Protein AF-A0A8H8XRR9-F1 (afdb_monomer)

Solvent-accessible surface area (backbone atoms only — not comparable to full-atom values): 5570 Å² total; per-residue (Å²): 133,87,80,71,85,40,36,67,42,47,53,52,31,44,77,76,36,52,69,62,31,40,56,49,48,56,50,47,60,60,61,25,52,44,77,43,71,73,51,88,72,63,98,86,57,68,86,82,62,48,96,86,45,91,88,51,78,76,80,37,77,44,79,43,79,39,55,74,72,39,41,61,52,71,31,91,47,67,66,57,46,52,52,54,43,55,63,61,74,110

Sequence (90 aa):
MQIVQTAHDLEALRAANPVAYREQLERLLGASVVRSNVAEYPDDYDHSLQPGDAGYIAPQWQDHDDLAVIQRFGFADRDALEVALAEAEA

Structure (mmCIF, N/CA/C/O backbone):
data_AF-A0A8H8XRR9-F1
#
_entry.id   AF-A0A8H8XRR9-F1
#
loop_
_atom_site.group_PDB
_atom_site.id
_atom_site.type_symbol
_atom_site.label_atom_id
_atom_site.label_alt_id
_atom_site.label_comp_id
_atom_site.label_asym_id
_atom_site.label_entity_id
_atom_site.label_seq_id
_atom_site.pdbx_PDB_ins_code
_atom_site.Cartn_x
_atom_site.Cartn_y
_atom_site.Cartn_z
_atom_site.occupancy
_atom_site.B_iso_or_equiv
_atom_site.auth_seq_id
_atom_site.auth_comp_id
_atom_site.auth_asym_id
_atom_site.auth_atom_id
_atom_site.pdbx_PDB_model_num
ATOM 1 N N . MET A 1 1 ? -0.190 2.982 23.700 1.00 55.84 1 MET A N 1
ATOM 2 C CA . MET A 1 1 ? -0.149 2.632 22.267 1.00 55.84 1 MET A CA 1
ATOM 3 C C . MET A 1 1 ? -0.592 1.186 22.153 1.00 55.84 1 MET A C 1
ATOM 5 O O . MET A 1 1 ? 0.111 0.325 22.665 1.00 55.84 1 MET A O 1
ATOM 9 N N . GLN A 1 2 ? -1.792 0.935 21.629 1.00 71.44 2 GLN A N 1
ATOM 10 C CA . GLN A 1 2 ? -2.267 -0.428 21.386 1.00 71.44 2 GLN A CA 1
ATOM 11 C C . GLN A 1 2 ? -1.557 -0.958 20.139 1.00 71.44 2 GLN A C 1
ATOM 13 O O . GLN A 1 2 ? -1.469 -0.255 19.135 1.00 71.44 2 GLN A O 1
ATOM 18 N N . ILE A 1 3 ? -0.989 -2.156 20.230 1.00 81.69 3 ILE A N 1
ATOM 19 C CA . ILE A 1 3 ? -0.362 -2.830 19.095 1.00 81.69 3 ILE A CA 1
ATOM 20 C C . ILE A 1 3 ? -1.481 -3.538 18.322 1.00 81.69 3 ILE A C 1
ATOM 22 O O . ILE A 1 3 ? -2.235 -4.298 18.918 1.00 81.69 3 ILE A O 1
ATOM 26 N N . VAL A 1 4 ? -1.596 -3.269 17.019 1.00 87.50 4 VAL A N 1
ATOM 27 C CA . VAL A 1 4 ? -2.581 -3.901 16.127 1.00 87.50 4 VAL A CA 1
ATOM 28 C C . VAL A 1 4 ? -1.834 -4.840 15.190 1.00 87.50 4 VAL A C 1
ATOM 30 O O . VAL A 1 4 ? -1.136 -4.383 14.283 1.00 87.50 4 VAL A O 1
ATOM 33 N N . GLN A 1 5 ? -1.920 -6.146 15.441 1.00 87.94 5 GLN A N 1
ATOM 34 C CA . GLN A 1 5 ? -1.184 -7.164 14.679 1.00 87.94 5 GLN A CA 1
ATOM 35 C C . GLN A 1 5 ? -2.097 -8.172 13.987 1.00 87.94 5 GLN A C 1
ATOM 37 O O . GLN A 1 5 ? -1.678 -8.798 13.013 1.00 87.94 5 GLN A O 1
ATOM 42 N N . THR A 1 6 ? -3.329 -8.315 14.466 1.00 90.69 6 THR A N 1
ATOM 43 C CA . THR A 1 6 ? -4.291 -9.307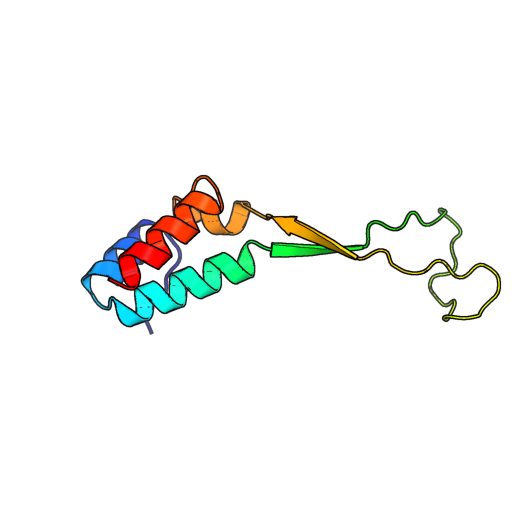 13.989 1.00 90.69 6 THR A CA 1
ATOM 44 C C . THR A 1 6 ? -5.630 -8.669 13.628 1.00 90.69 6 THR A C 1
ATOM 46 O O . THR A 1 6 ? -5.941 -7.555 14.054 1.00 90.69 6 THR A O 1
ATOM 49 N N . ALA A 1 7 ? -6.461 -9.404 12.885 1.00 91.88 7 ALA A N 1
ATOM 50 C CA . ALA A 1 7 ? -7.859 -9.037 12.651 1.00 91.88 7 ALA A CA 1
ATOM 51 C C . ALA A 1 7 ? -8.640 -8.821 13.963 1.00 91.88 7 ALA A C 1
ATOM 53 O O . ALA A 1 7 ? -9.458 -7.913 14.058 1.00 91.88 7 ALA A O 1
ATOM 54 N N . HIS A 1 8 ? -8.351 -9.614 15.003 1.00 91.38 8 HIS A N 1
ATOM 55 C CA . HIS A 1 8 ? -8.999 -9.462 16.305 1.00 91.38 8 HIS A CA 1
ATOM 56 C C . HIS A 1 8 ? -8.627 -8.138 16.986 1.00 91.38 8 HIS A C 1
ATOM 58 O O . HIS A 1 8 ? -9.501 -7.461 17.523 1.00 91.38 8 HIS A O 1
ATOM 64 N N . ASP A 1 9 ? -7.355 -7.734 16.920 1.00 92.06 9 ASP A N 1
ATOM 65 C CA . ASP A 1 9 ? -6.917 -6.443 17.466 1.00 92.06 9 ASP A CA 1
ATOM 66 C C . ASP A 1 9 ? -7.573 -5.274 16.731 1.00 92.06 9 ASP A C 1
ATOM 68 O O . ASP A 1 9 ? -7.904 -4.262 17.348 1.00 92.06 9 ASP A O 1
ATOM 72 N N . LEU A 1 10 ? -7.748 -5.418 15.415 1.00 92.06 10 LEU A N 1
ATOM 73 C CA . LEU A 1 10 ? -8.379 -4.410 14.575 1.00 92.06 10 LEU A CA 1
ATOM 74 C C . LEU A 1 10 ? -9.866 -4.241 14.931 1.00 92.06 10 LEU A C 1
ATOM 76 O O . LEU A 1 10 ? -10.332 -3.112 15.075 1.00 92.06 10 LEU A O 1
ATOM 80 N N . GLU A 1 11 ? -10.584 -5.340 15.163 1.00 91.81 11 GLU A N 1
ATOM 81 C CA . GLU A 1 11 ? -11.981 -5.300 15.615 1.00 91.81 11 GLU A CA 1
ATOM 82 C C . GLU A 1 11 ? -12.107 -4.734 17.040 1.00 91.81 11 GLU A C 1
ATOM 84 O O . GLU A 1 11 ? -12.961 -3.892 17.319 1.00 91.81 11 GLU A O 1
ATOM 89 N N . ALA A 1 12 ? -11.204 -5.119 17.948 1.00 93.00 12 ALA A N 1
ATOM 90 C CA . ALA A 1 12 ? -11.158 -4.538 19.289 1.00 93.00 12 ALA A CA 1
ATOM 91 C C . ALA A 1 12 ? -10.894 -3.021 19.242 1.00 93.00 12 ALA A C 1
ATOM 93 O O . ALA A 1 12 ? -11.472 -2.262 20.025 1.00 93.00 12 ALA A O 1
ATOM 94 N N . LEU A 1 13 ? -10.048 -2.570 18.307 1.00 92.94 13 LEU A N 1
ATOM 95 C CA . LEU A 1 13 ? -9.778 -1.152 18.087 1.00 92.94 13 LEU A CA 1
ATOM 96 C C . LEU A 1 13 ? -11.014 -0.405 17.573 1.00 92.94 13 LEU A C 1
ATOM 98 O O . LEU A 1 13 ? -11.261 0.702 18.049 1.00 92.94 13 LEU A O 1
ATOM 102 N N . ARG A 1 14 ? -11.815 -1.009 16.682 1.00 92.62 14 ARG A N 1
ATOM 103 C CA . ARG A 1 14 ? -13.078 -0.426 16.186 1.00 92.62 14 ARG A CA 1
ATOM 104 C C . ARG A 1 14 ? -14.000 -0.022 17.336 1.00 92.62 14 ARG A C 1
ATOM 106 O O . ARG A 1 14 ? -14.511 1.094 17.345 1.00 92.62 14 ARG A O 1
ATOM 113 N N . ALA A 1 15 ? -14.172 -0.902 18.322 1.00 90.06 15 ALA A N 1
ATOM 114 C CA . ALA A 1 15 ? -15.029 -0.643 19.479 1.00 90.06 15 ALA A CA 1
ATOM 115 C C . ALA A 1 15 ? -14.400 0.328 20.495 1.00 90.06 15 ALA A C 1
ATOM 117 O O . ALA A 1 15 ? -15.101 1.154 21.079 1.00 90.06 15 ALA A O 1
ATOM 118 N N . ALA A 1 16 ? -13.089 0.223 20.733 1.00 92.50 16 ALA A N 1
ATOM 119 C CA . ALA A 1 16 ? -12.408 0.998 21.769 1.00 92.50 16 ALA A CA 1
ATOM 120 C C . ALA A 1 16 ? -12.076 2.436 21.340 1.00 92.50 16 ALA A C 1
ATOM 122 O O . ALA A 1 16 ? -12.106 3.351 22.166 1.00 92.50 16 ALA A O 1
ATOM 123 N N . ASN A 1 17 ? -11.709 2.635 20.071 1.00 93.38 17 ASN A N 1
ATOM 124 C CA . ASN A 1 17 ? -11.304 3.927 19.528 1.00 93.38 17 ASN A CA 1
ATOM 125 C C . ASN A 1 17 ? -11.552 3.992 18.004 1.00 93.38 17 ASN A C 1
ATOM 127 O O . ASN A 1 17 ? -10.641 3.711 17.219 1.00 93.38 17 ASN A O 1
ATOM 131 N N . PRO A 1 18 ? -12.755 4.423 17.580 1.00 91.75 18 PRO A N 1
ATOM 132 C CA . PRO A 1 18 ? -13.125 4.519 16.166 1.00 91.75 18 PRO A CA 1
ATOM 133 C C . PRO A 1 18 ? -12.201 5.417 15.328 1.00 91.75 18 PRO A C 1
ATOM 135 O O . PRO A 1 18 ? -11.939 5.120 14.166 1.00 91.75 18 PRO A O 1
ATOM 138 N N . VAL A 1 19 ? -11.652 6.486 15.921 1.00 93.00 19 VAL A N 1
ATOM 139 C CA . VAL A 1 19 ? -10.719 7.392 15.227 1.00 93.00 19 VAL A CA 1
ATOM 140 C C . VAL A 1 19 ? -9.415 6.665 14.899 1.00 93.00 19 VAL A C 1
ATOM 142 O O . VAL A 1 19 ? -8.967 6.678 13.757 1.00 93.00 19 VAL A O 1
ATOM 145 N N . ALA A 1 20 ? -8.831 5.971 15.878 1.00 92.00 20 ALA A N 1
ATOM 146 C CA . ALA A 1 20 ? -7.614 5.193 15.653 1.00 92.00 20 ALA A CA 1
ATOM 147 C C . ALA A 1 20 ? -7.853 3.985 14.730 1.00 92.00 20 ALA A C 1
ATOM 149 O O . ALA A 1 20 ? -6.953 3.599 13.986 1.00 92.00 20 ALA A O 1
ATOM 150 N N . TYR A 1 21 ? -9.051 3.392 14.760 1.00 94.19 21 TYR A N 1
ATOM 151 C CA . TYR A 1 21 ? -9.451 2.352 13.811 1.00 94.19 21 TYR A CA 1
ATOM 152 C C . TYR A 1 21 ? -9.419 2.873 12.373 1.00 94.19 21 TYR A C 1
ATOM 154 O O . TYR A 1 21 ? -8.754 2.274 11.531 1.00 94.19 21 TYR A O 1
ATOM 162 N N . ARG A 1 22 ? -10.036 4.031 12.113 1.00 94.12 22 ARG A N 1
ATOM 163 C CA . ARG A 1 22 ? -9.990 4.690 10.803 1.00 94.12 22 ARG A CA 1
ATOM 164 C C . ARG A 1 22 ? -8.554 4.957 10.345 1.00 94.12 22 ARG A C 1
ATOM 166 O O . ARG A 1 22 ? -8.186 4.548 9.248 1.00 94.12 22 ARG A O 1
ATOM 173 N N . GLU A 1 23 ? -7.729 5.583 11.186 1.00 93.25 23 GLU A N 1
ATOM 174 C CA . GLU A 1 23 ? -6.315 5.845 10.859 1.00 93.25 23 GLU A CA 1
ATOM 175 C C . GLU A 1 23 ? -5.561 4.553 10.506 1.00 93.25 23 GLU A C 1
ATOM 177 O O . GLU A 1 23 ? -4.677 4.537 9.645 1.00 93.25 23 GLU A O 1
ATOM 182 N N . GLN A 1 24 ? -5.901 3.447 11.170 1.00 93.06 24 GLN A N 1
ATOM 183 C CA . GLN A 1 24 ? -5.311 2.150 10.883 1.00 93.06 24 GLN A CA 1
ATOM 184 C C . GLN A 1 24 ? -5.767 1.598 9.523 1.00 93.06 24 GLN A C 1
ATOM 186 O O . GLN A 1 24 ? -4.930 1.052 8.804 1.00 93.06 24 GLN A O 1
ATOM 191 N N . LEU A 1 25 ? -7.037 1.764 9.140 1.00 94.19 25 LEU A N 1
ATOM 192 C CA . LEU A 1 25 ? -7.528 1.386 7.808 1.00 94.19 25 LEU A CA 1
ATOM 193 C C . LEU A 1 25 ? -6.841 2.198 6.698 1.00 94.19 25 LEU A C 1
ATOM 195 O O . LEU A 1 25 ? -6.385 1.618 5.715 1.00 94.19 25 LEU A O 1
ATOM 199 N N . GLU A 1 26 ? -6.671 3.510 6.888 1.00 93.56 26 GLU A N 1
ATOM 200 C CA . GLU A 1 26 ? -5.947 4.382 5.945 1.00 93.56 26 GLU A CA 1
ATOM 201 C C . GLU A 1 26 ? -4.490 3.924 5.754 1.00 93.56 26 GLU A C 1
ATOM 203 O O . GLU A 1 26 ? -3.980 3.869 4.632 1.00 93.56 26 GLU A O 1
ATOM 208 N N . ARG A 1 27 ? -3.817 3.520 6.841 1.00 91.50 27 ARG A N 1
ATOM 209 C CA . ARG A 1 27 ? -2.459 2.952 6.767 1.00 91.50 27 ARG A CA 1
ATOM 210 C C . ARG A 1 27 ? -2.418 1.624 6.024 1.00 91.50 27 ARG A C 1
ATOM 212 O O . ARG A 1 27 ? -1.467 1.390 5.281 1.00 91.50 27 ARG A O 1
ATOM 219 N N . LEU A 1 28 ? -3.404 0.754 6.234 1.00 91.69 28 LEU A N 1
ATOM 220 C CA . LEU A 1 28 ? -3.488 -0.519 5.518 1.00 91.69 28 LEU A CA 1
ATOM 221 C C . LEU A 1 28 ? -3.698 -0.304 4.020 1.00 91.69 28 LEU A C 1
ATOM 223 O O . LEU A 1 28 ? -3.055 -0.991 3.233 1.00 91.69 28 LEU A O 1
ATOM 227 N N . LEU A 1 29 ? -4.510 0.684 3.641 1.00 90.81 29 LEU A N 1
ATOM 228 C CA . LEU A 1 29 ? -4.770 1.017 2.242 1.00 90.81 29 LEU A CA 1
ATOM 229 C C . LEU A 1 29 ? -3.522 1.585 1.554 1.00 90.81 29 LEU A C 1
ATOM 231 O O . LEU A 1 29 ? -3.224 1.250 0.414 1.00 90.81 29 LEU A O 1
ATOM 235 N N . GLY A 1 30 ? -2.743 2.411 2.257 1.00 88.94 30 GLY A N 1
ATOM 236 C CA . GLY A 1 30 ? -1.452 2.876 1.744 1.00 88.94 30 GLY A CA 1
ATOM 237 C C . GLY A 1 30 ? -0.418 1.751 1.625 1.00 88.94 30 GLY A C 1
ATOM 238 O O . GLY A 1 30 ? 0.370 1.731 0.684 1.00 88.94 30 GLY A O 1
ATOM 239 N N . ALA A 1 31 ? -0.425 0.804 2.565 1.00 86.94 31 ALA A N 1
ATOM 240 C CA . ALA A 1 31 ? 0.499 -0.328 2.575 1.00 86.94 31 ALA A CA 1
ATOM 241 C C . ALA A 1 31 ? 0.119 -1.444 1.590 1.00 86.94 31 ALA A C 1
ATOM 243 O O . ALA A 1 31 ? 0.952 -2.308 1.326 1.00 86.94 31 ALA A O 1
ATOM 244 N N . SER A 1 32 ? -1.105 -1.438 1.056 1.00 87.25 32 SER A N 1
ATOM 245 C CA . SER A 1 32 ? -1.539 -2.402 0.047 1.00 87.25 32 SER A CA 1
ATOM 246 C C . SER A 1 32 ? -1.063 -2.049 -1.358 1.00 87.25 32 SER A C 1
ATOM 248 O O . SER A 1 32 ? -1.406 -2.770 -2.280 1.00 87.25 32 SER A O 1
ATOM 250 N N . VAL A 1 33 ? -0.308 -0.963 -1.554 1.00 88.81 33 VAL A N 1
ATOM 251 C CA . VAL A 1 33 ? 0.238 -0.576 -2.861 1.00 88.81 33 VAL A CA 1
ATOM 252 C C . VAL A 1 33 ? 1.756 -0.692 -2.837 1.00 88.81 33 VAL A C 1
ATOM 254 O O . VAL A 1 33 ? 2.435 -0.020 -2.059 1.00 88.81 33 VAL A O 1
ATOM 257 N N . VAL A 1 34 ? 2.296 -1.518 -3.729 1.00 88.00 34 VAL A N 1
ATOM 258 C CA . VAL A 1 34 ? 3.736 -1.676 -3.937 1.00 88.00 34 VAL A CA 1
ATOM 259 C C . VAL A 1 34 ? 4.103 -1.138 -5.310 1.00 88.00 34 VAL A C 1
ATOM 261 O O . VAL A 1 34 ? 3.469 -1.454 -6.313 1.00 88.00 34 VAL A O 1
ATOM 264 N N . ARG A 1 35 ? 5.164 -0.332 -5.353 1.00 91.00 35 ARG A N 1
ATOM 265 C CA . ARG A 1 35 ? 5.718 0.224 -6.585 1.00 91.00 35 ARG A CA 1
ATOM 266 C C . ARG A 1 35 ? 6.965 -0.551 -6.990 1.00 91.00 35 ARG A C 1
ATOM 268 O O . ARG A 1 35 ? 7.955 -0.549 -6.257 1.00 91.00 35 ARG A O 1
ATOM 275 N N . SER A 1 36 ? 6.936 -1.175 -8.162 1.00 91.62 36 SER A N 1
ATOM 276 C CA . SER A 1 36 ? 8.056 -1.946 -8.712 1.00 91.62 36 SER A CA 1
ATOM 277 C C . SER A 1 36 ? 8.537 -1.385 -10.043 1.00 91.62 36 SER A C 1
ATOM 279 O O . SER A 1 36 ? 7.771 -0.804 -10.810 1.00 91.62 36 SER A O 1
ATOM 281 N N . ASN A 1 37 ? 9.831 -1.551 -10.313 1.00 93.12 37 ASN A N 1
ATOM 282 C CA . ASN A 1 37 ? 10.399 -1.280 -11.624 1.00 93.12 37 ASN A CA 1
ATOM 283 C C . ASN A 1 37 ? 10.216 -2.518 -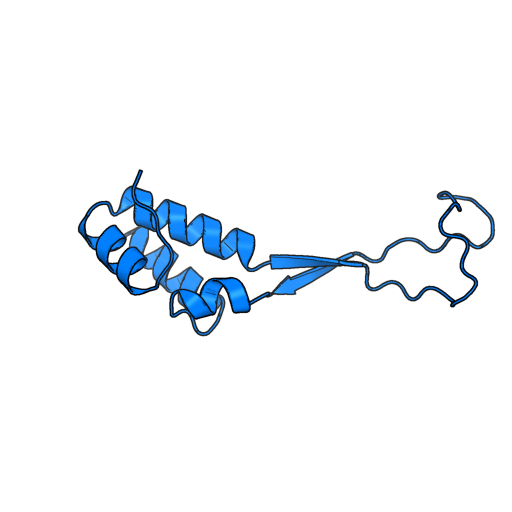12.507 1.00 93.12 37 ASN A C 1
ATOM 285 O O . ASN A 1 37 ? 10.768 -3.569 -12.192 1.00 93.12 37 ASN A O 1
ATOM 289 N N . VAL A 1 38 ? 9.449 -2.382 -13.585 1.00 95.00 38 VAL A N 1
ATOM 290 C CA . VAL A 1 38 ? 9.141 -3.452 -14.544 1.00 95.00 38 VAL A CA 1
ATOM 291 C C . VAL A 1 38 ? 9.920 -3.313 -15.855 1.00 95.00 38 VAL A C 1
ATOM 293 O O . VAL A 1 38 ? 9.616 -4.004 -16.822 1.00 95.00 38 VAL A O 1
ATOM 296 N N . ALA A 1 39 ? 10.907 -2.414 -15.916 1.00 94.44 39 ALA A N 1
ATOM 297 C CA . ALA A 1 39 ? 11.793 -2.336 -17.071 1.00 94.44 39 ALA A CA 1
ATOM 298 C C . ALA A 1 39 ? 12.621 -3.625 -17.201 1.00 94.44 39 ALA A C 1
ATOM 300 O O . ALA A 1 39 ? 13.125 -4.160 -16.212 1.00 94.44 39 ALA A O 1
ATOM 301 N N . GLU A 1 40 ? 12.773 -4.103 -18.434 1.00 94.44 40 GLU A N 1
ATOM 302 C CA . GLU A 1 40 ? 13.620 -5.249 -18.753 1.00 94.44 40 GLU A CA 1
ATOM 303 C C . GLU A 1 40 ? 15.070 -4.785 -18.924 1.00 94.44 40 GLU A C 1
ATOM 305 O O . GLU A 1 40 ? 15.369 -3.923 -19.753 1.00 94.44 40 GLU A O 1
ATOM 310 N N . TYR A 1 41 ? 15.972 -5.369 -18.137 1.00 93.88 41 TYR A N 1
ATOM 311 C CA . TYR A 1 41 ? 17.408 -5.114 -18.198 1.00 93.88 41 TYR A CA 1
ATOM 312 C C . TYR A 1 41 ? 18.117 -6.377 -18.698 1.00 93.88 41 TYR A C 1
ATOM 314 O O . TYR A 1 41 ? 17.874 -7.449 -18.142 1.00 93.88 41 TYR A O 1
ATOM 322 N N . PRO A 1 42 ? 18.976 -6.286 -19.728 1.00 94.56 42 PRO A N 1
ATOM 323 C CA . PRO A 1 42 ? 19.860 -7.385 -20.114 1.00 94.56 42 PRO A CA 1
ATOM 324 C C . PRO A 1 42 ? 20.748 -7.855 -18.949 1.00 94.56 42 PRO A C 1
ATOM 326 O O . PRO A 1 42 ? 21.084 -7.063 -18.071 1.00 94.56 42 PRO A O 1
ATOM 329 N N . ASP A 1 43 ? 21.183 -9.119 -18.965 1.00 94.88 43 ASP A N 1
ATOM 330 C CA . ASP A 1 43 ? 22.045 -9.686 -17.910 1.00 94.88 43 ASP A CA 1
ATOM 331 C C . ASP A 1 43 ? 23.381 -8.932 -17.751 1.00 94.88 43 ASP A C 1
ATOM 333 O O . ASP A 1 43 ? 23.959 -8.899 -16.664 1.00 94.88 43 ASP A O 1
ATOM 337 N N . ASP A 1 44 ? 23.880 -8.330 -18.833 1.00 95.06 44 ASP A N 1
ATOM 338 C CA . ASP A 1 44 ? 25.111 -7.538 -18.891 1.00 95.06 44 ASP A CA 1
ATOM 339 C C . ASP A 1 44 ? 24.865 -6.023 -18.786 1.00 95.06 44 ASP A C 1
ATOM 341 O O . ASP A 1 44 ? 25.755 -5.225 -19.091 1.00 95.06 44 ASP A O 1
ATOM 345 N N . TYR A 1 45 ? 23.672 -5.610 -18.347 1.00 94.31 45 TYR A N 1
ATOM 346 C CA . TYR A 1 45 ? 23.329 -4.200 -18.213 1.00 94.31 45 TYR A CA 1
ATOM 347 C C . TYR A 1 45 ? 24.189 -3.493 -17.154 1.00 94.31 45 TYR A C 1
ATOM 349 O O . TYR A 1 45 ? 24.245 -3.881 -15.985 1.00 94.31 45 TYR A O 1
ATOM 357 N N . ASP A 1 46 ? 24.823 -2.391 -17.554 1.00 94.75 46 ASP A N 1
ATOM 358 C CA . ASP A 1 46 ? 25.581 -1.537 -16.646 1.00 94.75 46 ASP A CA 1
ATOM 359 C C . ASP A 1 46 ? 24.637 -0.636 -15.829 1.00 94.75 46 ASP A C 1
ATOM 361 O O . ASP A 1 46 ? 24.152 0.402 -16.283 1.00 94.75 46 ASP A O 1
ATOM 365 N N . HIS A 1 47 ? 24.400 -1.021 -14.574 1.00 92.12 47 HIS A N 1
ATOM 366 C CA . HIS A 1 47 ? 23.568 -0.267 -13.633 1.00 92.12 47 HIS A CA 1
ATOM 367 C C . HIS A 1 47 ? 24.175 1.073 -13.174 1.00 92.12 47 HIS A C 1
ATOM 369 O O . HIS A 1 47 ? 23.523 1.794 -12.415 1.00 92.12 47 HIS A O 1
ATOM 375 N N . SER A 1 48 ? 25.394 1.420 -13.600 1.00 95.12 48 SER A N 1
ATOM 376 C CA . SER A 1 48 ? 26.000 2.727 -13.322 1.00 95.12 48 SER A CA 1
ATOM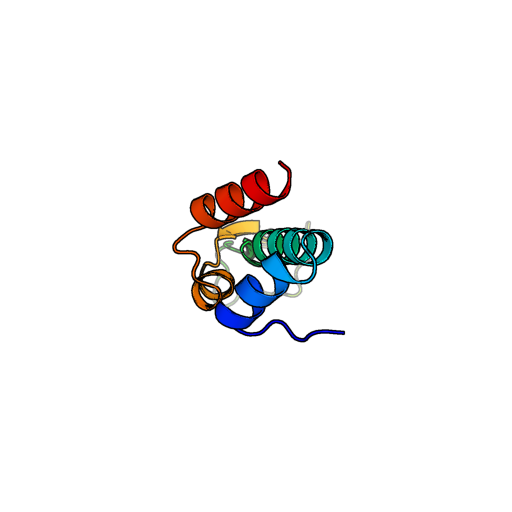 3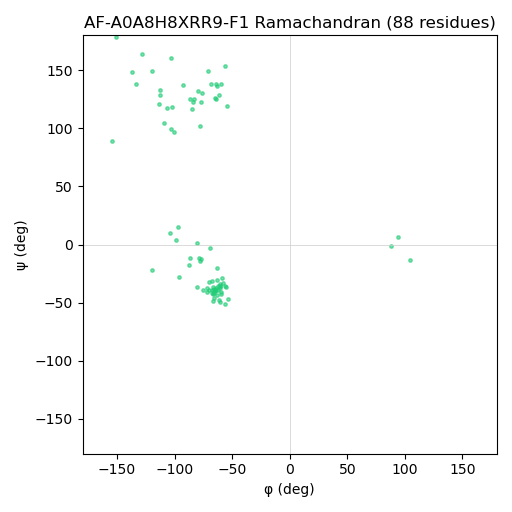77 C C . SER A 1 48 ? 25.638 3.813 -14.347 1.00 95.12 48 SER A C 1
ATOM 379 O O . SER A 1 48 ? 25.872 4.992 -14.069 1.00 95.12 48 SER A O 1
ATOM 381 N N . LEU A 1 49 ? 25.029 3.437 -15.483 1.00 94.56 49 LEU A N 1
ATOM 382 C CA . LEU A 1 49 ? 24.616 4.363 -16.544 1.00 94.56 49 LEU A CA 1
ATOM 383 C C . LEU A 1 49 ? 23.615 5.410 -16.039 1.00 94.56 49 LEU A C 1
ATOM 385 O O . LEU A 1 49 ? 22.658 5.101 -15.319 1.00 94.56 49 LEU A O 1
ATOM 389 N N . GLN A 1 50 ? 23.806 6.654 -16.470 1.00 95.31 50 GLN A N 1
ATOM 390 C CA . GLN A 1 50 ? 22.958 7.789 -16.126 1.00 95.31 50 GLN A CA 1
ATOM 391 C C . GLN A 1 50 ? 22.007 8.165 -17.271 1.00 95.31 50 GLN A C 1
ATOM 393 O O . GLN A 1 50 ? 22.247 7.831 -18.435 1.00 95.31 50 GLN A O 1
ATOM 398 N N . PRO A 1 51 ? 20.915 8.900 -16.976 1.00 95.19 51 PRO A N 1
ATOM 399 C CA . PRO A 1 51 ? 20.040 9.429 -18.013 1.00 95.19 51 PRO A CA 1
ATOM 400 C C . PRO A 1 51 ? 20.816 10.256 -19.047 1.00 95.19 51 PRO A C 1
ATOM 402 O O . PRO A 1 51 ? 21.405 11.283 -18.716 1.00 95.19 51 PRO A O 1
ATOM 405 N N . GLY A 1 52 ? 20.769 9.821 -20.307 1.00 93.19 52 GLY A N 1
ATOM 406 C CA . GLY A 1 52 ? 21.478 10.456 -21.423 1.00 93.19 52 GLY A CA 1
ATOM 407 C C . GLY A 1 52 ? 22.725 9.702 -21.888 1.00 93.19 52 GLY A C 1
ATOM 408 O O . GLY A 1 52 ? 23.198 9.974 -22.992 1.00 93.19 52 GLY A O 1
ATOM 409 N N . ASP A 1 53 ? 23.207 8.729 -21.114 1.00 96.44 53 ASP A N 1
ATOM 410 C CA . ASP A 1 53 ? 24.292 7.852 -21.543 1.00 96.44 53 ASP A CA 1
ATOM 411 C C . ASP A 1 53 ? 23.827 6.876 -22.632 1.00 96.44 53 ASP A C 1
ATOM 413 O O . ASP A 1 53 ? 22.668 6.447 -22.689 1.00 96.44 53 ASP A O 1
ATOM 417 N N . ALA A 1 54 ? 24.752 6.499 -23.516 1.00 93.75 54 ALA A N 1
ATOM 418 C CA . ALA A 1 54 ? 24.482 5.499 -24.540 1.00 93.75 54 ALA A CA 1
ATOM 419 C C . ALA A 1 54 ? 24.176 4.141 -23.886 1.00 93.75 54 ALA A C 1
ATOM 421 O O . ALA A 1 54 ? 24.976 3.630 -23.110 1.00 93.75 54 ALA A O 1
ATOM 422 N N . GLY A 1 55 ? 23.026 3.553 -24.226 1.00 91.94 55 GLY A N 1
ATOM 423 C CA . GLY A 1 55 ? 22.581 2.273 -23.666 1.00 91.94 55 GLY A CA 1
ATOM 424 C C . GLY A 1 55 ? 21.782 2.379 -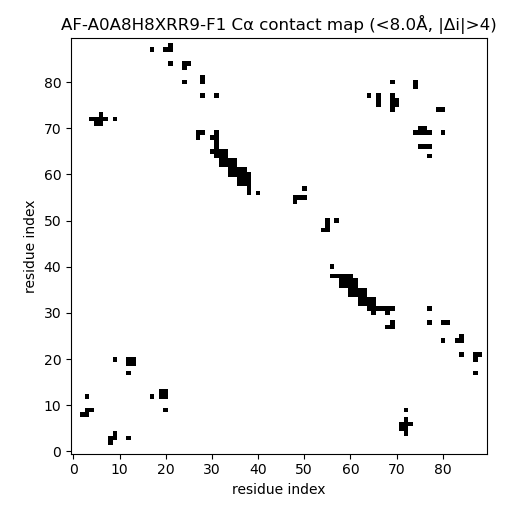22.364 1.00 91.94 55 GLY A C 1
ATOM 425 O O . GLY A 1 55 ? 21.327 1.350 -21.879 1.00 91.94 55 GLY A O 1
ATOM 426 N N . TYR A 1 56 ? 21.557 3.582 -21.818 1.00 96.38 56 TYR A N 1
ATOM 427 C CA . TYR A 1 56 ? 20.723 3.768 -20.627 1.00 96.38 56 TYR A CA 1
ATOM 428 C C . TYR A 1 56 ? 19.269 3.320 -20.862 1.00 96.38 56 TYR A C 1
ATOM 430 O O . TYR A 1 56 ? 18.607 3.778 -21.799 1.00 96.38 56 TYR A O 1
ATOM 438 N N . ILE A 1 57 ? 18.755 2.477 -19.963 1.00 95.25 57 ILE A N 1
ATOM 439 C CA . ILE A 1 57 ? 17.356 2.040 -19.912 1.00 95.25 57 ILE A CA 1
ATOM 440 C C . ILE A 1 57 ? 16.672 2.725 -18.725 1.00 95.25 57 ILE A C 1
ATOM 442 O O . ILE A 1 57 ? 17.028 2.518 -17.562 1.00 95.25 57 ILE A O 1
ATOM 446 N N . ALA A 1 58 ? 15.657 3.540 -19.019 1.00 94.44 58 ALA A N 1
ATOM 447 C CA . ALA A 1 58 ? 14.878 4.222 -17.993 1.00 94.44 58 ALA A CA 1
ATOM 448 C C . ALA A 1 58 ? 14.027 3.222 -17.185 1.00 94.44 58 ALA A C 1
ATOM 450 O O . ALA A 1 58 ? 13.415 2.332 -17.778 1.00 94.44 58 ALA A O 1
ATOM 451 N N . PRO A 1 59 ? 13.936 3.372 -15.850 1.00 94.00 59 PRO A N 1
ATOM 452 C CA . PRO A 1 59 ? 13.048 2.547 -15.045 1.00 94.00 59 PRO A CA 1
ATOM 453 C C . PRO A 1 59 ? 11.590 2.790 -15.436 1.00 94.00 59 PRO A C 1
ATOM 455 O O . PRO A 1 59 ? 11.146 3.934 -15.575 1.00 94.00 59 PRO A O 1
ATOM 458 N N . GLN A 1 60 ? 10.833 1.706 -15.554 1.00 95.44 60 GLN A N 1
ATOM 459 C CA . GLN A 1 60 ? 9.398 1.737 -15.778 1.00 95.44 60 GLN A CA 1
ATOM 460 C C . GLN A 1 60 ? 8.716 1.407 -14.458 1.00 95.44 60 GLN A C 1
ATOM 462 O O . GLN A 1 60 ? 8.623 0.253 -14.061 1.00 95.44 60 GLN A O 1
ATOM 467 N N . TRP A 1 61 ? 8.263 2.432 -13.747 1.00 94.69 61 TRP A N 1
ATOM 468 C CA . TRP A 1 61 ? 7.570 2.229 -12.482 1.00 94.69 61 TRP A CA 1
ATOM 469 C C . TRP A 1 61 ? 6.117 1.833 -12.706 1.00 94.69 61 TRP A C 1
ATOM 471 O O . TRP A 1 61 ? 5.403 2.516 -13.441 1.00 94.69 61 TRP A O 1
ATOM 481 N N . GLN A 1 62 ? 5.678 0.787 -12.019 1.00 93.69 62 GLN A N 1
ATOM 482 C CA . GLN A 1 62 ? 4.290 0.359 -11.997 1.00 93.69 62 GLN A CA 1
ATOM 483 C C . GLN A 1 62 ? 3.852 0.080 -10.559 1.00 93.69 62 GLN A C 1
ATOM 485 O O . GLN A 1 62 ? 4.611 -0.485 -9.768 1.00 93.69 62 GLN A O 1
ATOM 490 N N . ASP A 1 63 ? 2.637 0.514 -10.240 1.00 91.50 63 ASP A N 1
ATOM 491 C CA . ASP A 1 63 ? 1.995 0.257 -8.958 1.00 91.50 63 ASP A CA 1
ATOM 492 C C . ASP A 1 63 ? 1.148 -1.016 -9.071 1.00 91.50 63 ASP A C 1
ATOM 494 O O . ASP A 1 63 ? 0.443 -1.224 -10.065 1.00 91.50 63 ASP A O 1
ATOM 498 N N . HIS A 1 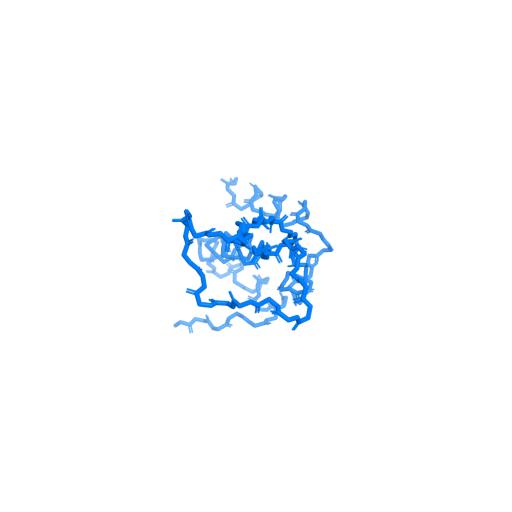64 ? 1.222 -1.864 -8.051 1.00 87.31 64 HIS A N 1
ATOM 499 C CA . HIS A 1 64 ? 0.469 -3.109 -7.953 1.00 87.31 64 HIS A CA 1
ATOM 500 C C . HIS A 1 64 ? -0.091 -3.269 -6.542 1.00 87.31 64 HIS A C 1
ATOM 502 O O . HIS A 1 64 ? 0.542 -2.849 -5.570 1.00 87.31 64 HIS A O 1
ATOM 508 N N . ASP A 1 65 ? -1.255 -3.907 -6.428 1.00 85.19 65 ASP A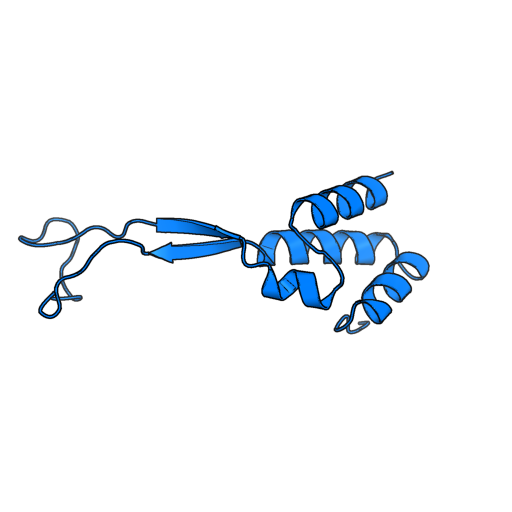 N 1
ATOM 509 C CA . ASP A 1 65 ? -1.828 -4.211 -5.123 1.00 85.19 65 ASP A CA 1
ATOM 510 C C . ASP A 1 65 ? -1.107 -5.411 -4.480 1.00 85.19 65 ASP A C 1
ATOM 512 O O . ASP A 1 65 ? -1.072 -6.512 -5.035 1.00 85.19 65 ASP A O 1
ATOM 516 N N . ASP A 1 66 ? -0.555 -5.205 -3.284 1.00 83.75 66 ASP A N 1
ATOM 517 C CA . ASP A 1 66 ? -0.043 -6.251 -2.401 1.00 83.75 66 ASP A CA 1
ATOM 518 C C . ASP A 1 66 ? -1.071 -6.550 -1.306 1.00 83.75 66 ASP A C 1
A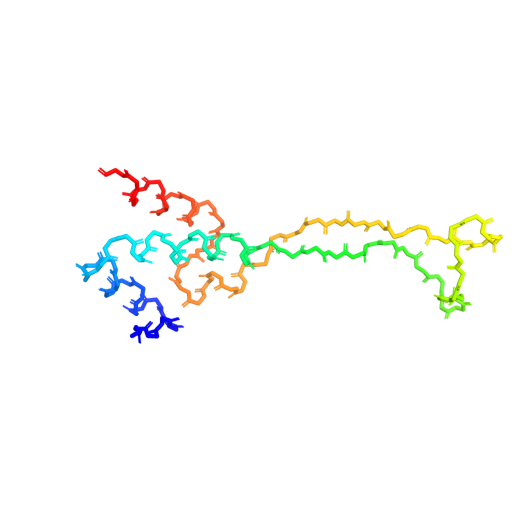TOM 520 O O . ASP A 1 66 ? -1.174 -5.885 -0.269 1.00 83.75 66 ASP A O 1
ATOM 524 N N . LEU A 1 67 ? -1.856 -7.595 -1.554 1.00 84.94 67 LEU A N 1
ATOM 525 C CA . LEU A 1 67 ? -2.941 -7.995 -0.668 1.00 84.94 67 LEU A CA 1
ATOM 526 C C . LEU A 1 67 ? -2.447 -8.736 0.585 1.00 84.94 67 LEU A C 1
ATOM 528 O O . LEU A 1 67 ? -3.213 -8.887 1.541 1.00 84.94 67 LEU A O 1
ATOM 532 N N . ALA A 1 68 ? -1.182 -9.173 0.640 1.00 85.12 68 ALA A N 1
ATOM 533 C CA . ALA A 1 68 ? -0.676 -9.968 1.763 1.00 85.12 68 ALA A CA 1
ATOM 534 C C . ALA A 1 68 ? -0.766 -9.201 3.094 1.00 85.12 68 ALA A C 1
ATOM 536 O O . ALA A 1 68 ? -1.038 -9.775 4.155 1.00 85.12 68 ALA A O 1
ATOM 537 N N . VAL A 1 69 ? -0.588 -7.878 3.035 1.00 82.94 69 VAL A N 1
ATOM 538 C CA . VAL A 1 69 ? -0.632 -6.991 4.202 1.00 82.94 69 VAL A CA 1
ATOM 539 C C . VAL A 1 69 ? -2.040 -6.842 4.772 1.00 82.94 69 VAL A C 1
ATOM 541 O O . VAL A 1 69 ? -2.169 -6.683 5.989 1.00 82.94 69 VAL A O 1
ATOM 544 N N . ILE A 1 70 ? -3.080 -6.891 3.938 1.00 89.31 70 ILE A N 1
ATOM 545 C CA . ILE A 1 70 ? -4.472 -6.651 4.352 1.00 89.31 70 ILE A CA 1
ATOM 546 C C . ILE A 1 70 ? -5.217 -7.958 4.647 1.00 89.31 70 ILE A C 1
ATOM 548 O O . ILE A 1 70 ? -6.058 -7.999 5.546 1.00 89.31 70 ILE A O 1
ATOM 552 N N . GLN A 1 71 ? -4.823 -9.060 4.003 1.00 91.19 71 GLN A N 1
ATOM 55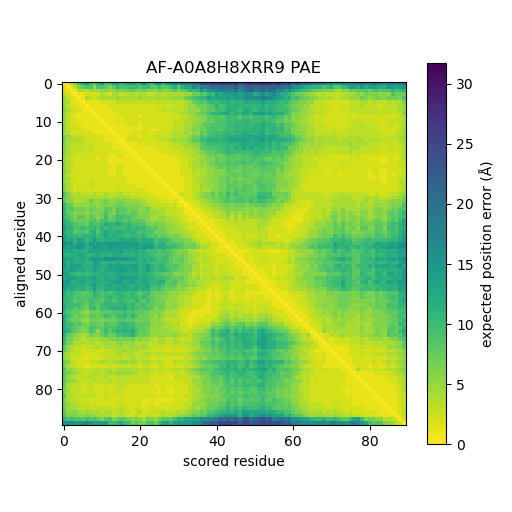3 C CA . GLN A 1 71 ? -5.386 -10.391 4.247 1.00 91.19 71 GLN A CA 1
ATOM 554 C C . GLN A 1 71 ? -5.188 -10.863 5.691 1.00 91.19 71 GLN A C 1
ATOM 556 O O . GLN A 1 71 ? -6.093 -11.458 6.274 1.00 91.19 71 GLN A O 1
ATOM 561 N N . ARG A 1 72 ? -4.060 -10.524 6.335 1.00 88.62 72 ARG A N 1
ATOM 562 C CA . ARG A 1 72 ? -3.839 -10.822 7.771 1.00 88.62 72 ARG A CA 1
ATOM 563 C C . ARG A 1 72 ? -4.829 -10.117 8.710 1.00 88.62 72 ARG A C 1
ATOM 565 O O . ARG A 1 72 ? -4.991 -10.533 9.856 1.00 88.62 72 ARG A O 1
ATOM 572 N N . PHE A 1 73 ? -5.465 -9.048 8.232 1.00 90.50 73 PHE A N 1
ATOM 573 C CA . PHE A 1 73 ? -6.491 -8.294 8.949 1.00 90.50 73 PHE A CA 1
ATOM 574 C C . PHE A 1 73 ? -7.915 -8.673 8.528 1.00 90.50 73 PHE A C 1
ATOM 576 O O . PHE A 1 73 ? -8.865 -8.108 9.057 1.00 90.50 73 PHE A O 1
ATOM 583 N N . GLY A 1 74 ? -8.069 -9.665 7.645 1.00 91.19 74 GLY A N 1
ATOM 584 C CA . GLY A 1 74 ? -9.367 -10.201 7.238 1.00 91.19 74 GLY A CA 1
ATOM 585 C C . GLY A 1 74 ? -9.961 -9.575 5.975 1.00 91.19 74 GLY A C 1
ATOM 586 O O . GLY A 1 74 ? -11.090 -9.910 5.629 1.00 91.19 74 GLY A O 1
ATOM 587 N N . PHE A 1 75 ? -9.228 -8.711 5.268 1.00 92.81 75 PHE A N 1
ATOM 588 C CA . PHE A 1 75 ? -9.684 -8.143 3.997 1.00 92.81 75 PHE A CA 1
ATOM 589 C C . PHE A 1 75 ? -9.322 -9.069 2.833 1.00 92.81 75 PHE A C 1
ATOM 591 O O . PHE A 1 75 ? -8.161 -9.442 2.671 1.00 92.81 75 PHE A O 1
ATOM 598 N N . ALA A 1 76 ? -10.318 -9.457 2.034 1.00 89.50 76 ALA A N 1
ATOM 599 C CA . ALA A 1 76 ? -10.111 -10.328 0.874 1.00 89.50 76 ALA A CA 1
ATOM 600 C C . ALA A 1 76 ? -9.394 -9.599 -0.273 1.00 89.50 76 ALA A C 1
ATOM 602 O O . ALA A 1 76 ? -8.535 -10.176 -0.942 1.00 89.50 76 ALA A O 1
ATOM 603 N N . ASP A 1 77 ? -9.733 -8.328 -0.454 1.00 90.81 77 ASP A N 1
ATOM 604 C CA . ASP A 1 77 ? -9.253 -7.439 -1.498 1.00 90.81 77 ASP A CA 1
ATOM 605 C C . ASP A 1 77 ? -9.269 -5.984 -1.001 1.00 90.81 77 ASP A C 1
ATOM 607 O O . ASP A 1 77 ? -9.626 -5.685 0.146 1.00 90.81 77 ASP A O 1
ATOM 611 N N . ARG A 1 78 ? -8.817 -5.083 -1.872 1.00 90.12 78 ARG A N 1
ATOM 612 C CA . ARG A 1 78 ? -8.790 -3.646 -1.621 1.00 90.12 78 ARG A CA 1
ATOM 613 C C . ARG A 1 78 ? -10.193 -3.059 -1.469 1.00 90.12 78 ARG A C 1
ATOM 615 O O . ARG A 1 78 ? -10.398 -2.241 -0.577 1.00 90.12 78 ARG A O 1
ATOM 622 N N . ASP A 1 79 ? -11.149 -3.512 -2.274 1.00 91.31 79 ASP A N 1
ATOM 623 C CA . ASP A 1 79 ? -12.530 -3.020 -2.246 1.00 91.31 79 ASP A CA 1
ATOM 624 C C . ASP A 1 79 ? -13.160 -3.242 -0.861 1.00 91.31 79 ASP A C 1
ATOM 626 O O . ASP A 1 79 ? -13.783 -2.339 -0.301 1.00 91.31 79 ASP A O 1
ATOM 630 N N . ALA A 1 80 ? -12.931 -4.407 -0.246 1.00 92.81 80 ALA A N 1
ATOM 631 C CA . ALA A 1 80 ? -13.393 -4.703 1.109 1.00 92.81 80 ALA A CA 1
ATOM 632 C C . ALA A 1 80 ? -12.810 -3.743 2.163 1.00 92.81 80 ALA A C 1
ATOM 634 O O . ALA A 1 80 ? -13.495 -3.384 3.125 1.00 92.81 80 ALA A O 1
ATOM 635 N N . LEU A 1 81 ? -11.554 -3.319 1.994 1.00 92.69 81 LEU A N 1
ATOM 636 C CA . LEU A 1 81 ? -10.912 -2.347 2.879 1.00 92.69 81 LEU A CA 1
ATOM 637 C C . LEU A 1 81 ? -11.471 -0.933 2.675 1.00 92.69 81 LEU A C 1
ATOM 639 O O . LEU A 1 81 ? -11.707 -0.224 3.652 1.00 92.69 81 LEU A O 1
ATOM 643 N N . GLU A 1 82 ? -11.718 -0.532 1.429 1.00 92.81 82 GLU A N 1
ATOM 644 C CA . GLU A 1 82 ? -12.307 0.771 1.102 1.00 92.81 82 GLU A CA 1
ATOM 645 C C . GLU A 1 82 ? -13.751 0.888 1.616 1.00 92.81 82 GLU A C 1
ATOM 647 O O . GLU A 1 82 ? -14.122 1.929 2.162 1.00 92.81 82 GLU A O 1
ATOM 652 N N . VAL A 1 83 ? -14.538 -0.193 1.549 1.00 95.06 83 VAL A N 1
ATOM 653 C CA . VAL A 1 83 ? -15.874 -0.256 2.169 1.00 95.06 83 VAL A CA 1
ATOM 654 C C . VAL A 1 83 ? -15.784 -0.073 3.684 1.00 95.06 83 VAL A C 1
ATOM 656 O O . VAL A 1 83 ? -16.502 0.757 4.239 1.00 95.06 83 VAL A O 1
ATOM 659 N N . ALA A 1 84 ? -14.880 -0.790 4.359 1.00 92.75 84 ALA A N 1
ATOM 660 C CA . ALA A 1 84 ? -14.700 -0.646 5.805 1.00 92.75 84 ALA A CA 1
ATOM 661 C C . ALA A 1 84 ? -14.245 0.768 6.202 1.00 92.75 84 ALA A C 1
ATOM 663 O O . ALA A 1 84 ? -14.664 1.284 7.239 1.00 92.75 84 ALA A O 1
ATOM 664 N N . LEU A 1 85 ? -13.409 1.406 5.376 1.00 93.88 85 LEU A N 1
ATOM 665 C CA . LEU A 1 85 ? -12.986 2.787 5.590 1.00 93.88 85 LEU A CA 1
ATOM 666 C C . LEU A 1 85 ? -14.166 3.753 5.449 1.00 93.88 85 LEU A C 1
ATOM 668 O O . LEU A 1 85 ? -14.353 4.590 6.326 1.00 93.88 85 LEU A O 1
ATOM 672 N N . ALA A 1 86 ? -14.990 3.601 4.410 1.00 93.25 86 ALA A N 1
ATOM 673 C CA . ALA A 1 86 ? -16.180 4.426 4.208 1.00 93.25 86 ALA A CA 1
ATOM 674 C C . ALA A 1 86 ? -17.205 4.266 5.346 1.00 93.25 86 ALA A C 1
ATOM 676 O O . ALA A 1 86 ? -17.781 5.251 5.804 1.00 93.25 86 ALA A O 1
ATOM 677 N N . GLU A 1 87 ? -17.401 3.045 5.856 1.00 92.00 87 GLU A N 1
ATOM 678 C CA . GLU A 1 87 ? -18.240 2.798 7.038 1.00 92.00 87 GLU A CA 1
ATOM 679 C C . GLU A 1 87 ? -17.694 3.466 8.305 1.00 92.00 87 GLU A C 1
ATOM 681 O O . GLU A 1 87 ? -18.471 3.833 9.181 1.00 92.00 87 GLU A O 1
ATOM 686 N N . ALA A 1 88 ? -16.372 3.617 8.422 1.00 88.81 88 ALA A N 1
ATOM 687 C CA . ALA A 1 88 ? -15.732 4.278 9.557 1.00 88.81 88 ALA A CA 1
ATOM 688 C C . ALA A 1 88 ? -15.797 5.818 9.487 1.00 88.81 88 ALA A C 1
ATOM 690 O O . ALA A 1 88 ? -15.459 6.484 10.468 1.00 88.81 88 ALA A O 1
ATOM 691 N N . GLU A 1 89 ? -16.191 6.390 8.343 1.00 76.00 89 GLU A N 1
ATOM 692 C CA . GLU A 1 89 ? -16.421 7.832 8.178 1.00 76.00 89 GLU A CA 1
ATOM 693 C C . GLU A 1 89 ? -17.851 8.272 8.538 1.00 76.00 89 GLU A C 1
ATOM 695 O O . GLU A 1 89 ? -18.070 9.469 8.746 1.00 76.00 89 GLU A O 1
ATOM 700 N N . ALA A 1 90 ? -18.797 7.328 8.606 1.00 59.78 90 ALA A N 1
ATOM 701 C CA . ALA A 1 90 ? -20.216 7.552 8.901 1.00 59.78 90 ALA A CA 1
ATOM 702 C C . ALA A 1 90 ? -20.530 7.519 10.408 1.00 59.78 90 ALA A C 1
ATOM 704 O O . ALA A 1 90 ? -21.410 8.310 10.826 1.00 59.78 90 ALA A O 1
#

Secondary structure (DSSP, 8-state):
-----SHHHHHHHHHH-HHHHHHHHHHHHHHTEEEEE-----TT--TTPPTTSTT-----EEEEE-THHHHTTT-SSHHHHHHHHHHHH-

Radius of gyration: 19.38 Å; Cα contacts (8 Å, |Δi|>4): 91; chains: 1; bounding box: 46×21×47 Å

pLDDT: mean 90.63, std 6.39, range [55.84, 96.44]

Nearest PDB structures (foldseek):
  5oxf-assembly1_C  TM=2.280E-01  e=4.007E+00  Campylobacter jejuni
  5owv-assembly1_D  TM=2.312E-01  e=5.169E+00  Campylobacter jejuni
  8uu7-assembly1_O  TM=2.228E-01  e=7.108E+00  Listeria innocua

Foldseek 3Di:
DQDDQALVSLVVCCVPPLVVSLVVLVVLLVVQKDKDFPWDAPPPHDPVDDPPDPPDDDTDIDIDGRCPSVVRNPDPDSVSSVVVNVVSVD

Mean predicted aligned error: 5.83 Å